Protein AF-A0A9P0LCI3-F1 (afdb_monomer_lite)

pLDDT: mean 76.36, std 13.55, range [44.41, 89.88]

Foldseek 3Di:
DPPPPCQLLNVVCVLCVVPPQWDDPSQWIQRNLLRDIDRDSDSVVVVVCCVDPVSVVSVVVVVVVVVPDDDDDD

Sequence (74 aa):
MPKVSSSKADLLNKWIKNAKHLSTDGTVVYYNACSKQVSSNQKFQIDQHLATAIHKEMEKRFNGKVQQTFVSTT

Secondary structure (DSSP, 8-state):
-------HHHHHHHHHTT-TTEEE-SS-EEEGGGTEEE---SHHHHHHHHHSHHHHHHHHHHHHHTT-------

Structure (mmCIF, N/CA/C/O backbone):
data_AF-A0A9P0LCI3-F1
#
_entry.id   AF-A0A9P0LCI3-F1
#
loop_
_atom_site.group_PDB
_atom_site.id
_atom_site.type_symbol
_atom_site.label_atom_id
_atom_site.label_alt_id
_atom_site.label_comp_id
_atom_site.label_asym_id
_atom_site.label_entity_id
_atom_site.label_seq_id
_atom_site.pdbx_PDB_ins_code
_atom_site.Cartn_x
_atom_site.Cartn_y
_atom_site.Cartn_z
_atom_site.occupancy
_atom_site.B_iso_or_equiv
_atom_site.auth_seq_id
_atom_site.auth_comp_id
_atom_site.auth_asym_id
_atom_site.auth_atom_id
_atom_site.pdbx_PDB_model_num
ATOM 1 N N . MET A 1 1 ? -12.345 11.996 28.665 1.00 44.56 1 MET A N 1
ATOM 2 C CA . MET A 1 1 ? -12.017 11.893 27.224 1.00 44.56 1 MET A CA 1
ATOM 3 C C . MET A 1 1 ? -12.186 10.438 26.815 1.00 44.56 1 MET A C 1
ATOM 5 O O . MET A 1 1 ? -11.549 9.607 27.457 1.00 44.56 1 MET A O 1
ATOM 9 N N . PRO A 1 2 ? -13.041 10.085 25.840 1.00 48.75 2 PRO A N 1
ATOM 10 C CA . PRO A 1 2 ? -13.101 8.708 25.377 1.00 48.75 2 PRO A CA 1
ATOM 11 C C . PRO A 1 2 ? -11.782 8.411 24.664 1.00 48.75 2 PRO A C 1
ATOM 13 O O . PRO A 1 2 ? -11.422 9.057 23.682 1.00 48.75 2 PRO A O 1
ATOM 16 N N . LYS A 1 3 ? -11.011 7.477 25.216 1.00 53.62 3 LYS A N 1
ATOM 17 C CA . LYS A 1 3 ? -9.761 7.007 24.628 1.00 53.62 3 LYS A CA 1
ATOM 18 C C . LYS A 1 3 ? -10.157 6.030 23.528 1.00 53.62 3 LYS A C 1
ATOM 20 O O . LYS A 1 3 ? -10.212 4.829 23.758 1.00 53.62 3 LYS A O 1
ATOM 25 N N . VAL A 1 4 ? -10.552 6.566 22.373 1.00 60.28 4 VAL A N 1
ATOM 26 C CA . VAL A 1 4 ? -10.847 5.755 21.191 1.00 60.28 4 VAL A CA 1
ATOM 27 C C . VAL A 1 4 ? -9.523 5.126 20.782 1.00 60.28 4 VAL A C 1
ATOM 29 O O . VAL A 1 4 ? -8.665 5.775 20.188 1.00 60.28 4 VAL A O 1
ATOM 32 N N . SER A 1 5 ? -9.304 3.880 21.184 1.00 58.75 5 SER A N 1
ATOM 33 C CA . SER A 1 5 ? -8.258 3.052 20.612 1.00 58.75 5 SER A CA 1
ATOM 34 C C . SER A 1 5 ? -8.589 2.919 19.130 1.00 58.75 5 SER A C 1
ATOM 36 O O . SER A 1 5 ? -9.518 2.198 18.769 1.00 58.75 5 SER A O 1
ATOM 38 N N . SER A 1 6 ? -7.881 3.662 18.269 1.00 66.06 6 SER A N 1
ATOM 39 C CA . SER A 1 6 ? -7.995 3.488 16.820 1.00 66.06 6 SER A CA 1
ATOM 40 C C . SER A 1 6 ? -7.830 2.005 16.522 1.00 66.06 6 SER A C 1
ATOM 42 O O . SER A 1 6 ? -6.782 1.416 16.802 1.00 66.06 6 SER A O 1
ATOM 44 N N . SER A 1 7 ? -8.892 1.390 16.007 1.00 78.00 7 SER A N 1
ATOM 45 C CA . SER A 1 7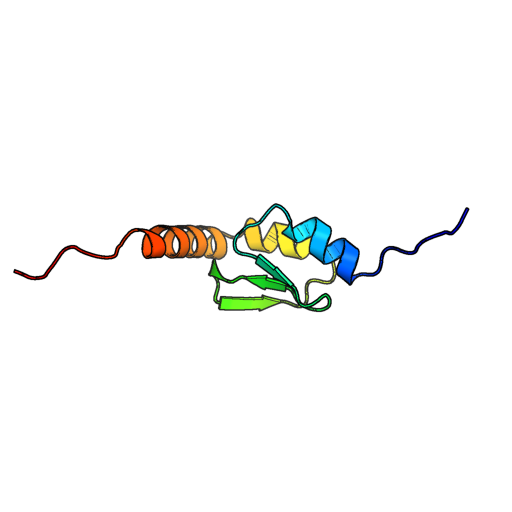 ? -8.848 -0.013 15.620 1.00 78.00 7 SER A CA 1
ATOM 46 C C . SER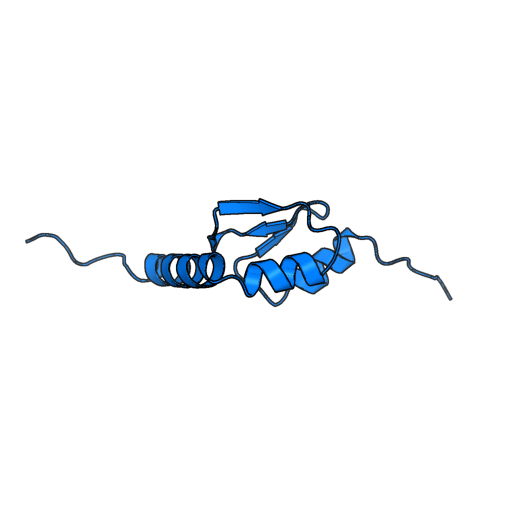 A 1 7 ? -7.768 -0.193 14.559 1.00 78.00 7 SER A C 1
ATOM 48 O O . SER A 1 7 ? -7.522 0.698 13.746 1.00 78.00 7 SER A O 1
ATOM 50 N N . LYS A 1 8 ? -7.113 -1.354 14.535 1.00 77.31 8 LYS A N 1
ATOM 51 C CA . LYS A 1 8 ? -6.069 -1.658 13.544 1.00 77.31 8 LYS A CA 1
ATOM 52 C C . LYS A 1 8 ? -6.543 -1.391 12.104 1.00 77.31 8 LYS A C 1
ATOM 54 O O . LYS A 1 8 ? -5.780 -0.874 11.294 1.00 77.31 8 LYS A O 1
ATOM 59 N N . ALA A 1 9 ? -7.822 -1.646 11.825 1.00 81.06 9 ALA A N 1
ATOM 60 C CA . ALA A 1 9 ? -8.469 -1.333 10.554 1.00 81.06 9 ALA A CA 1
ATOM 61 C C . ALA A 1 9 ? -8.479 0.171 10.209 1.00 81.06 9 ALA A C 1
ATOM 63 O O . ALA A 1 9 ? -8.268 0.529 9.051 1.00 81.06 9 ALA A O 1
ATOM 64 N N . ASP A 1 10 ? -8.679 1.048 11.197 1.00 85.00 10 ASP A N 1
ATOM 65 C CA . ASP A 1 10 ? -8.648 2.510 11.037 1.00 85.00 10 ASP A CA 1
ATOM 66 C C . ASP A 1 10 ? -7.230 2.990 10.688 1.00 85.00 10 ASP A C 1
ATOM 68 O O . ASP A 1 10 ? -7.027 3.759 9.746 1.00 85.00 10 ASP A O 1
ATOM 72 N N . LEU A 1 11 ? -6.222 2.435 11.371 1.00 84.75 11 LEU A N 1
ATOM 73 C CA . LEU A 1 11 ? -4.813 2.694 11.070 1.00 84.75 11 LEU A CA 1
ATOM 74 C C . LEU A 1 11 ? -4.429 2.223 9.665 1.00 84.75 11 LEU A C 1
ATOM 76 O O . LEU A 1 11 ? -3.815 2.991 8.924 1.00 84.75 11 LEU A O 1
ATOM 80 N N . LEU A 1 12 ? -4.813 1.001 9.273 1.00 83.50 12 LEU A N 1
ATOM 81 C CA . LEU A 1 12 ? -4.556 0.495 7.922 1.00 83.50 12 LEU A CA 1
ATOM 82 C C . LEU A 1 12 ? -5.197 1.394 6.864 1.00 83.50 12 LEU A C 1
ATOM 84 O O . LEU A 1 12 ? -4.505 1.793 5.930 1.00 83.50 12 LEU A O 1
ATOM 88 N N . ASN A 1 13 ? -6.476 1.750 7.031 1.00 84.56 13 ASN A N 1
ATOM 89 C CA . ASN A 1 13 ? -7.173 2.670 6.131 1.00 84.56 13 ASN A CA 1
ATOM 90 C C . ASN A 1 13 ? -6.427 3.999 6.005 1.00 84.56 13 ASN A C 1
ATOM 92 O O . ASN A 1 13 ? -6.198 4.482 4.898 1.00 84.56 13 ASN A O 1
ATOM 96 N N . LYS A 1 14 ? -5.968 4.563 7.127 1.00 86.50 14 LYS A N 1
ATOM 97 C CA . LYS A 1 14 ? -5.181 5.799 7.136 1.00 86.50 14 LYS A CA 1
ATOM 98 C C . LYS A 1 14 ? -3.847 5.651 6.400 1.00 86.50 14 LYS A C 1
ATOM 100 O O . LYS A 1 14 ? -3.432 6.585 5.717 1.00 86.50 14 LYS A O 1
ATOM 105 N N . TRP A 1 15 ? -3.177 4.505 6.519 1.00 85.44 15 TRP A N 1
ATOM 106 C CA . TRP A 1 15 ? -1.899 4.248 5.849 1.00 85.44 15 TRP A CA 1
ATOM 107 C C . TRP A 1 15 ? -2.048 4.088 4.338 1.00 85.44 15 TRP A C 1
ATOM 109 O O . TRP A 1 15 ? -1.239 4.644 3.598 1.00 85.44 15 TRP A O 1
ATOM 119 N N . ILE A 1 16 ? -3.078 3.375 3.875 1.00 83.94 16 ILE A N 1
ATOM 120 C CA . ILE A 1 16 ? -3.288 3.129 2.442 1.00 83.94 16 ILE A CA 1
ATOM 121 C C . ILE A 1 16 ? -4.042 4.258 1.731 1.00 83.94 16 ILE A C 1
ATOM 123 O O . ILE A 1 16 ? -4.063 4.279 0.509 1.00 83.94 16 ILE A O 1
ATOM 127 N N . LYS A 1 17 ? -4.617 5.228 2.459 1.00 81.62 17 LYS A N 1
ATOM 128 C CA . LYS A 1 17 ? -5.408 6.334 1.883 1.00 81.62 17 LYS A CA 1
ATOM 129 C C . LYS A 1 17 ? -4.678 7.112 0.780 1.00 81.62 17 LYS A C 1
ATOM 131 O O . LYS A 1 17 ? -5.314 7.618 -0.137 1.00 81.62 17 LYS A O 1
ATOM 136 N N . ASN A 1 18 ? -3.351 7.217 0.869 1.00 74.12 18 ASN A N 1
ATOM 137 C CA . ASN A 1 18 ? -2.528 7.910 -0.129 1.00 74.12 18 ASN A CA 1
ATOM 138 C C . ASN A 1 18 ? -2.104 7.020 -1.305 1.00 74.12 18 ASN A C 1
ATOM 140 O O . ASN A 1 18 ? -1.575 7.525 -2.292 1.00 74.12 18 ASN A O 1
ATOM 144 N N . ALA A 1 19 ? -2.315 5.710 -1.218 1.00 75.69 19 ALA A N 1
ATOM 145 C CA . ALA A 1 19 ? -1.838 4.757 -2.199 1.00 75.69 19 ALA A CA 1
ATOM 146 C C . ALA A 1 19 ? -3.022 4.176 -2.984 1.00 75.69 19 ALA A C 1
ATOM 148 O O . ALA A 1 19 ? -3.746 3.302 -2.516 1.00 75.69 19 ALA A O 1
ATOM 149 N N . LYS A 1 20 ? -3.233 4.698 -4.197 1.00 70.06 20 LYS A N 1
ATOM 150 C CA . LYS A 1 20 ? -4.414 4.407 -5.033 1.00 70.06 20 LYS A CA 1
ATOM 151 C C . LYS A 1 20 ? -4.545 2.938 -5.455 1.00 70.06 20 LYS A C 1
ATOM 153 O O . LYS A 1 20 ? -5.634 2.497 -5.796 1.00 70.06 20 LYS A O 1
ATOM 158 N N . HIS A 1 21 ? -3.451 2.186 -5.451 1.00 80.12 21 HIS A N 1
ATOM 159 C CA . HIS A 1 21 ? -3.372 0.782 -5.873 1.00 80.12 21 HIS A CA 1
ATOM 160 C C . HIS A 1 21 ? -3.403 -0.206 -4.705 1.00 80.12 21 HIS A C 1
ATOM 162 O O . HIS A 1 21 ? -3.138 -1.396 -4.889 1.00 80.12 21 HIS A O 1
ATOM 168 N N . LEU A 1 22 ? -3.721 0.270 -3.506 1.00 84.19 22 LEU A N 1
ATOM 169 C CA . LEU A 1 22 ? -3.777 -0.521 -2.289 1.00 84.19 22 LEU A CA 1
ATOM 170 C C . LEU A 1 22 ? -5.206 -0.604 -1.765 1.00 84.19 22 LEU A C 1
ATOM 172 O O . LEU A 1 22 ? -5.939 0.380 -1.746 1.00 84.19 22 LEU A O 1
ATOM 176 N N . SER A 1 23 ? -5.595 -1.792 -1.319 1.00 85.31 23 SER A N 1
ATOM 177 C CA . SER A 1 23 ? -6.899 -2.043 -0.704 1.00 85.31 23 SER A CA 1
ATOM 178 C C . SER A 1 23 ? -6.701 -2.781 0.615 1.00 85.31 23 SER A C 1
ATOM 180 O O . SER A 1 23 ? -5.687 -3.445 0.810 1.00 85.31 23 SER A O 1
ATOM 182 N N . THR A 1 24 ? -7.630 -2.650 1.556 1.00 86.62 24 THR A N 1
ATOM 183 C CA . THR A 1 24 ? -7.552 -3.345 2.846 1.00 86.62 24 THR A CA 1
ATOM 184 C C . THR A 1 24 ? -8.921 -3.839 3.267 1.00 86.62 24 THR A C 1
ATOM 186 O O . THR A 1 24 ? -9.903 -3.123 3.107 1.00 86.62 24 THR A O 1
ATOM 189 N N . ASP A 1 25 ? -8.959 -5.035 3.847 1.00 83.31 25 ASP A N 1
ATOM 190 C CA . ASP A 1 25 ? -10.142 -5.589 4.524 1.00 83.31 25 ASP A CA 1
ATOM 191 C C . ASP A 1 25 ? -10.121 -5.272 6.038 1.00 83.31 25 ASP A C 1
ATOM 193 O O . ASP A 1 25 ? -10.836 -5.840 6.852 1.00 83.31 25 ASP A O 1
ATOM 197 N N . GLY A 1 26 ? -9.215 -4.387 6.472 1.00 77.12 26 GLY A N 1
ATOM 198 C CA . GLY A 1 26 ? -9.010 -4.039 7.882 1.00 77.12 26 GLY A CA 1
ATOM 199 C C . GLY A 1 26 ? -8.076 -4.993 8.636 1.00 77.12 26 GLY A C 1
ATOM 200 O O . GLY A 1 26 ? -7.521 -4.613 9.669 1.00 77.12 26 GLY A O 1
ATOM 201 N N . THR A 1 27 ? -7.816 -6.179 8.077 1.00 79.75 27 THR A N 1
ATOM 202 C CA . THR A 1 27 ? -6.866 -7.167 8.624 1.00 79.75 27 THR A CA 1
ATOM 203 C C . THR A 1 27 ? -5.646 -7.374 7.726 1.00 79.75 27 THR A C 1
ATOM 205 O O . THR A 1 27 ? -4.526 -7.514 8.226 1.00 79.75 27 THR A O 1
ATOM 208 N N . VAL A 1 28 ? -5.850 -7.365 6.407 1.00 83.56 28 VAL A N 1
ATOM 209 C CA . VAL A 1 28 ? -4.823 -7.616 5.387 1.00 83.56 28 VAL A CA 1
ATOM 210 C C . VAL A 1 28 ? -4.811 -6.509 4.340 1.00 83.56 28 VAL A C 1
ATOM 212 O O . VAL A 1 28 ? -5.848 -5.926 4.031 1.00 83.56 28 VAL A O 1
ATOM 215 N N . VAL A 1 29 ? -3.627 -6.231 3.796 1.00 86.44 29 VAL A N 1
ATOM 216 C CA . VAL A 1 29 ? -3.415 -5.250 2.731 1.00 86.44 29 VAL A CA 1
ATOM 217 C C . VAL A 1 29 ? -3.245 -5.979 1.402 1.00 86.44 29 VAL A C 1
ATOM 219 O O . VAL A 1 29 ? -2.375 -6.837 1.259 1.00 86.44 29 VAL A O 1
ATOM 222 N N . TYR A 1 30 ? -4.046 -5.601 0.418 1.00 87.56 30 TYR A N 1
ATOM 223 C CA . TYR A 1 30 ? -3.986 -6.065 -0.959 1.00 87.56 30 TYR A CA 1
ATOM 224 C C . TYR A 1 30 ? -3.227 -5.050 -1.815 1.00 87.56 30 TYR A C 1
ATOM 226 O O . TYR A 1 30 ? -3.628 -3.893 -1.936 1.00 87.56 30 TYR A O 1
ATOM 234 N N . TYR A 1 31 ? -2.131 -5.494 -2.424 1.00 87.25 31 TYR A N 1
ATOM 235 C CA . TYR A 1 31 ? -1.329 -4.724 -3.369 1.00 87.25 31 TYR A CA 1
ATOM 236 C C . TYR A 1 31 ? -1.786 -5.085 -4.778 1.00 87.25 31 TYR A C 1
ATOM 238 O O . TYR A 1 31 ? -1.310 -6.073 -5.340 1.00 87.25 31 TYR A O 1
ATOM 246 N N . ASN A 1 32 ? -2.690 -4.294 -5.359 1.00 85.19 32 ASN A N 1
ATOM 247 C CA . ASN A 1 32 ? -3.258 -4.589 -6.678 1.00 85.19 32 ASN A CA 1
ATOM 248 C C . ASN A 1 32 ? -2.177 -4.610 -7.769 1.00 85.19 32 ASN A C 1
ATOM 250 O O . ASN A 1 32 ? -2.169 -5.505 -8.610 1.00 85.19 32 ASN A O 1
ATOM 254 N N . ALA A 1 33 ? -1.193 -3.706 -7.680 1.00 84.50 33 ALA A N 1
ATOM 255 C CA . ALA A 1 33 ? -0.040 -3.684 -8.584 1.00 84.50 33 ALA A CA 1
ATOM 256 C C . ALA A 1 33 ? 0.735 -5.015 -8.593 1.00 84.50 33 ALA A C 1
ATOM 258 O O . ALA A 1 33 ? 1.142 -5.486 -9.649 1.00 84.50 33 ALA A O 1
ATOM 259 N N . CYS A 1 34 ? 0.894 -5.649 -7.428 1.00 84.94 34 CYS A N 1
ATOM 260 C CA . CYS A 1 34 ? 1.623 -6.910 -7.276 1.00 84.94 34 CYS A CA 1
ATOM 261 C C . CYS A 1 34 ? 0.715 -8.150 -7.310 1.00 84.94 34 CYS A C 1
ATOM 263 O O . CYS A 1 34 ? 1.229 -9.259 -7.198 1.00 84.94 34 CYS A O 1
ATOM 265 N N . SER A 1 35 ? -0.613 -7.972 -7.376 1.00 84.31 35 SER A N 1
ATOM 266 C CA . SER A 1 35 ? -1.614 -9.031 -7.153 1.00 84.31 35 SER A CA 1
ATOM 267 C C . SER A 1 35 ? -1.299 -9.895 -5.923 1.00 84.31 35 SER A C 1
ATOM 269 O O . SER A 1 35 ? -1.392 -11.121 -5.956 1.00 84.31 35 SER A O 1
ATOM 271 N N . LYS A 1 36 ? -0.865 -9.252 -4.829 1.00 83.94 36 LYS A N 1
ATOM 272 C CA . LYS A 1 36 ? -0.406 -9.934 -3.613 1.00 83.94 36 LYS A CA 1
ATOM 273 C C . LYS A 1 36 ? -1.119 -9.392 -2.385 1.00 83.94 36 LYS A C 1
ATOM 275 O O . LYS A 1 36 ? -1.261 -8.182 -2.231 1.00 83.94 36 LYS A O 1
ATOM 280 N N . GLN A 1 37 ? -1.505 -10.291 -1.489 1.00 85.44 37 GLN A N 1
ATOM 281 C CA . GLN A 1 37 ? -2.001 -9.947 -0.161 1.00 85.44 37 GLN A CA 1
ATOM 282 C C . GLN A 1 37 ? -0.883 -10.098 0.871 1.00 85.44 37 GLN A C 1
ATOM 284 O O . GLN A 1 37 ? -0.156 -11.094 0.870 1.00 85.44 37 GLN A O 1
ATOM 289 N N . VAL A 1 38 ? -0.727 -9.103 1.741 1.00 78.75 38 VAL A N 1
ATOM 290 C CA . VAL A 1 38 ? 0.227 -9.139 2.851 1.00 78.75 38 VAL A CA 1
ATOM 291 C C . VAL A 1 38 ? -0.490 -8.722 4.125 1.00 78.75 38 VAL A C 1
ATOM 293 O O . VAL A 1 38 ? -1.114 -7.662 4.206 1.00 78.75 38 VAL A O 1
ATOM 296 N N . SER A 1 39 ? -0.381 -9.562 5.148 1.00 77.19 39 SER A N 1
ATOM 297 C CA . SER A 1 39 ? -0.758 -9.250 6.523 1.00 77.19 39 SER A CA 1
ATOM 298 C C . SER A 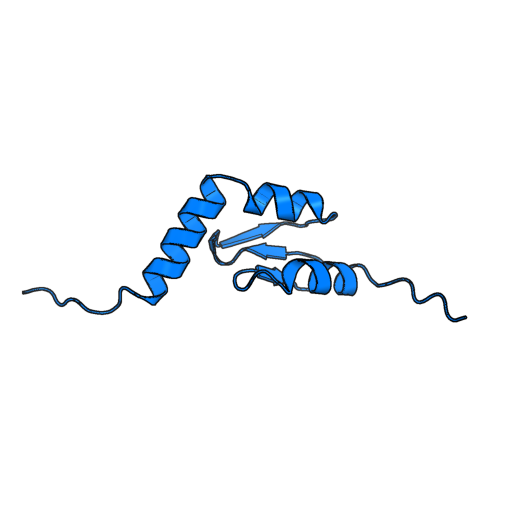1 39 ? 0.252 -8.261 7.109 1.00 77.19 39 SER A C 1
ATOM 300 O O . SER A 1 39 ? 1.165 -8.608 7.853 1.00 77.19 39 SER A O 1
ATOM 302 N N . SER A 1 40 ? 0.106 -6.996 6.725 1.00 71.94 40 SER A N 1
ATOM 303 C CA . SER A 1 40 ? 0.915 -5.901 7.248 1.00 71.94 40 SER A CA 1
ATOM 304 C C . SER A 1 40 ? 0.428 -5.542 8.650 1.00 71.94 40 SER A C 1
ATOM 306 O O . SER A 1 40 ? -0.660 -4.997 8.834 1.00 71.94 40 SER A O 1
ATOM 308 N N . ASN A 1 41 ? 1.237 -5.863 9.660 1.00 73.44 41 ASN A N 1
ATOM 309 C CA . ASN A 1 41 ? 0.951 -5.533 11.055 1.00 73.44 41 ASN A CA 1
ATOM 310 C C . ASN A 1 41 ? 1.371 -4.095 11.392 1.00 73.44 41 ASN A C 1
ATOM 312 O O . ASN A 1 41 ? 0.837 -3.503 12.327 1.00 73.44 41 ASN A O 1
ATOM 316 N N . GLN A 1 42 ? 2.323 -3.543 10.633 1.00 82.19 42 GLN A N 1
ATOM 317 C CA . GLN A 1 42 ? 2.936 -2.237 10.872 1.00 82.19 42 GLN A CA 1
ATOM 318 C C . GLN A 1 42 ? 3.062 -1.420 9.579 1.00 82.19 42 GLN A C 1
ATOM 320 O O . GLN A 1 42 ? 3.323 -1.978 8.510 1.00 82.19 42 GLN A O 1
ATOM 325 N N . LYS A 1 43 ? 2.978 -0.083 9.686 1.00 83.81 43 LYS A N 1
ATOM 326 C CA . LYS A 1 43 ? 3.138 0.841 8.546 1.00 83.81 43 LYS A CA 1
ATOM 327 C C . LYS A 1 43 ? 4.457 0.623 7.803 1.00 83.81 43 LYS A C 1
ATOM 329 O O . LYS A 1 43 ? 4.477 0.658 6.578 1.00 83.81 43 LYS A O 1
ATOM 334 N N . PHE A 1 44 ? 5.548 0.392 8.535 1.00 85.56 44 PHE A N 1
ATOM 335 C CA . PHE A 1 44 ? 6.879 0.220 7.950 1.00 85.56 44 PHE A CA 1
ATOM 336 C C . PHE A 1 44 ? 6.944 -0.949 6.957 1.00 85.56 44 PHE A C 1
ATOM 338 O O . PHE A 1 44 ? 7.612 -0.838 5.939 1.00 85.56 44 PHE A O 1
ATOM 345 N N . GLN A 1 45 ? 6.203 -2.037 7.196 1.00 86.12 45 GLN A N 1
ATOM 346 C CA . GLN A 1 45 ? 6.158 -3.172 6.266 1.00 86.12 45 GLN A CA 1
ATOM 347 C C . GLN A 1 45 ? 5.515 -2.775 4.930 1.00 86.12 45 GLN A C 1
ATOM 349 O O . GLN A 1 45 ? 5.962 -3.208 3.869 1.00 86.12 45 GLN A O 1
ATOM 354 N N . ILE A 1 46 ? 4.493 -1.911 4.978 1.00 84.38 46 ILE A N 1
ATOM 355 C CA . ILE A 1 46 ? 3.855 -1.361 3.778 1.00 84.38 46 ILE A CA 1
ATOM 356 C C . ILE A 1 46 ? 4.837 -0.464 3.033 1.00 84.38 46 ILE A C 1
ATOM 358 O O . ILE A 1 46 ? 5.016 -0.625 1.832 1.00 84.38 46 ILE A O 1
ATOM 362 N N . ASP A 1 47 ? 5.494 0.434 3.762 1.00 87.00 47 ASP A N 1
ATOM 363 C CA . ASP A 1 47 ? 6.470 1.382 3.225 1.00 87.00 47 ASP A CA 1
ATOM 364 C C . ASP A 1 47 ? 7.649 0.666 2.546 1.00 87.00 47 ASP A C 1
ATOM 366 O O . ASP A 1 47 ? 7.986 0.947 1.399 1.00 87.00 47 ASP A O 1
ATOM 370 N N . GLN A 1 48 ? 8.202 -0.355 3.205 1.00 88.69 48 GLN A N 1
ATOM 371 C CA . GLN A 1 48 ? 9.279 -1.184 2.671 1.00 88.69 48 GLN A CA 1
ATOM 372 C C . GLN A 1 48 ? 8.851 -1.930 1.400 1.00 88.69 48 GLN A C 1
ATOM 374 O O . GLN A 1 48 ? 9.610 -1.991 0.429 1.00 88.69 48 GLN A O 1
ATOM 379 N N . HIS A 1 49 ? 7.630 -2.475 1.374 1.00 86.75 49 HIS A N 1
ATOM 380 C CA . HIS A 1 49 ? 7.102 -3.107 0.167 1.00 86.75 49 HIS A CA 1
ATOM 381 C C . HIS A 1 49 ? 6.999 -2.100 -0.985 1.00 86.75 49 HIS A C 1
ATOM 383 O O . HIS A 1 49 ? 7.486 -2.384 -2.076 1.00 86.75 49 HIS A O 1
ATOM 389 N N . LEU A 1 50 ? 6.434 -0.913 -0.734 1.00 84.44 50 LEU A N 1
ATOM 390 C CA . LEU A 1 50 ? 6.321 0.168 -1.721 1.00 84.44 50 LEU A CA 1
ATOM 391 C C . LEU A 1 50 ? 7.694 0.625 -2.244 1.00 84.44 50 LEU A C 1
ATOM 393 O O . LEU A 1 50 ? 7.855 0.928 -3.425 1.00 84.44 50 LEU A O 1
ATOM 397 N N . ALA A 1 51 ? 8.707 0.637 -1.378 1.00 87.25 51 ALA A N 1
ATOM 398 C CA . ALA A 1 51 ? 10.069 1.017 -1.736 1.00 87.25 51 ALA A CA 1
ATOM 399 C C . ALA A 1 51 ? 10.803 -0.039 -2.587 1.00 87.25 51 ALA A C 1
ATOM 401 O O . ALA A 1 51 ? 11.800 0.292 -3.238 1.00 87.25 51 ALA A O 1
ATOM 402 N N . THR A 1 52 ? 10.323 -1.287 -2.608 1.00 89.88 52 THR A N 1
ATOM 403 C CA . THR A 1 52 ? 10.979 -2.405 -3.297 1.00 89.88 52 THR A CA 1
ATOM 404 C C . THR A 1 52 ? 10.964 -2.209 -4.818 1.00 89.88 52 THR A C 1
ATOM 406 O O . THR A 1 52 ? 9.947 -1.837 -5.401 1.00 89.88 52 THR A O 1
ATOM 409 N N . ALA A 1 53 ? 12.080 -2.518 -5.489 1.00 88.44 53 ALA A N 1
ATOM 410 C CA . ALA A 1 53 ? 12.205 -2.398 -6.948 1.00 88.44 53 ALA A CA 1
ATOM 411 C C . ALA A 1 53 ? 11.130 -3.192 -7.712 1.00 88.44 53 ALA A C 1
ATOM 413 O O . ALA A 1 53 ? 10.553 -2.686 -8.671 1.00 88.44 53 ALA A O 1
ATOM 414 N N . ILE A 1 54 ? 10.804 -4.396 -7.228 1.00 87.25 54 ILE A N 1
ATOM 415 C CA . ILE A 1 54 ? 9.737 -5.244 -7.777 1.00 87.25 54 ILE A CA 1
ATOM 416 C C . ILE A 1 54 ? 8.396 -4.504 -7.753 1.00 87.25 54 ILE A C 1
ATOM 418 O O . ILE A 1 54 ? 7.688 -4.488 -8.755 1.00 87.25 54 ILE A O 1
ATOM 422 N N . HIS A 1 55 ? 8.055 -3.859 -6.632 1.00 87.31 55 HIS A N 1
ATOM 423 C CA . HIS A 1 55 ? 6.803 -3.120 -6.515 1.00 87.31 55 HIS A CA 1
ATOM 424 C C . HIS A 1 55 ? 6.752 -1.953 -7.501 1.00 87.31 55 HIS A C 1
ATOM 426 O O . HIS A 1 55 ? 5.768 -1.817 -8.215 1.00 87.31 55 HIS A O 1
ATOM 432 N N . LYS A 1 56 ? 7.825 -1.161 -7.602 1.00 87.25 56 LYS A N 1
ATOM 433 C CA . LYS A 1 56 ? 7.911 -0.026 -8.538 1.00 87.25 56 LYS A CA 1
ATOM 434 C C . LYS A 1 56 ? 7.772 -0.457 -9.997 1.00 87.25 56 LYS A C 1
ATOM 436 O O . LYS A 1 56 ? 7.096 0.205 -10.779 1.00 87.25 56 LYS A O 1
ATOM 441 N N . GLU A 1 57 ? 8.395 -1.572 -10.375 1.00 87.94 57 GLU A N 1
ATOM 442 C CA . GLU A 1 57 ? 8.263 -2.108 -11.729 1.00 87.94 57 GLU A CA 1
ATOM 443 C C . GLU A 1 57 ? 6.830 -2.578 -12.009 1.00 87.94 57 GLU A C 1
ATOM 445 O O . GLU A 1 57 ? 6.258 -2.251 -13.051 1.00 87.94 57 GLU A O 1
ATOM 450 N N . MET A 1 58 ? 6.229 -3.303 -11.066 1.00 86.25 58 MET A N 1
ATOM 451 C CA . MET A 1 58 ? 4.853 -3.781 -11.184 1.00 86.25 58 MET A CA 1
ATOM 452 C C . MET A 1 58 ? 3.843 -2.631 -11.185 1.00 86.25 58 MET A C 1
ATOM 454 O O . MET A 1 58 ? 2.926 -2.638 -11.996 1.00 86.25 58 MET A O 1
ATOM 458 N N . GLU A 1 59 ? 4.036 -1.610 -10.351 1.00 86.75 59 GLU A N 1
ATOM 459 C CA . GLU A 1 59 ? 3.234 -0.383 -10.323 1.00 86.75 59 GLU A CA 1
ATOM 460 C C . GLU A 1 59 ? 3.315 0.351 -11.664 1.00 86.75 59 GLU A C 1
ATOM 462 O O . GLU A 1 59 ? 2.283 0.695 -12.240 1.00 86.75 59 GLU A O 1
ATOM 467 N N . LYS A 1 60 ? 4.520 0.501 -12.227 1.00 84.44 60 LYS A N 1
ATOM 468 C CA . LYS A 1 60 ? 4.715 1.095 -13.555 1.00 84.44 60 LYS A CA 1
ATOM 469 C C . LYS A 1 60 ? 3.978 0.307 -14.641 1.00 84.44 60 LYS A C 1
ATOM 471 O O . LYS A 1 60 ? 3.317 0.907 -15.488 1.00 84.44 60 LYS A O 1
ATOM 476 N N . ARG A 1 61 ? 4.050 -1.029 -14.613 1.00 83.56 61 ARG A N 1
ATOM 477 C CA . ARG A 1 61 ? 3.322 -1.905 -15.551 1.00 83.56 61 ARG A CA 1
ATOM 478 C C . ARG A 1 61 ? 1.810 -1.841 -15.340 1.00 83.56 61 ARG A C 1
ATOM 480 O O . ARG A 1 61 ? 1.072 -1.823 -16.317 1.00 83.56 61 ARG A O 1
ATOM 487 N N . PHE A 1 62 ? 1.346 -1.792 -14.095 1.00 81.38 62 PHE A N 1
ATOM 488 C CA . PHE A 1 62 ? -0.068 -1.693 -13.741 1.00 81.38 62 PHE A CA 1
ATOM 489 C C . PHE A 1 62 ? -0.657 -0.370 -14.237 1.00 81.38 62 PHE A C 1
ATOM 491 O O . PHE A 1 62 ? -1.667 -0.368 -14.932 1.00 81.38 62 PHE A O 1
ATOM 498 N N . ASN A 1 63 ? 0.033 0.745 -13.989 1.00 74.81 63 ASN A N 1
ATOM 499 C CA . ASN A 1 63 ? -0.378 2.066 -14.454 1.00 74.81 63 ASN A CA 1
ATOM 500 C C . ASN A 1 63 ? -0.265 2.211 -15.986 1.00 74.81 63 ASN A C 1
ATOM 502 O O . ASN A 1 63 ? -1.064 2.910 -16.605 1.00 74.81 63 ASN A O 1
ATOM 506 N N . GLY A 1 64 ? 0.702 1.526 -16.609 1.00 67.38 64 GLY A N 1
ATOM 507 C CA . GLY A 1 64 ? 0.857 1.456 -18.066 1.00 67.38 64 GLY A CA 1
ATOM 508 C C . GLY 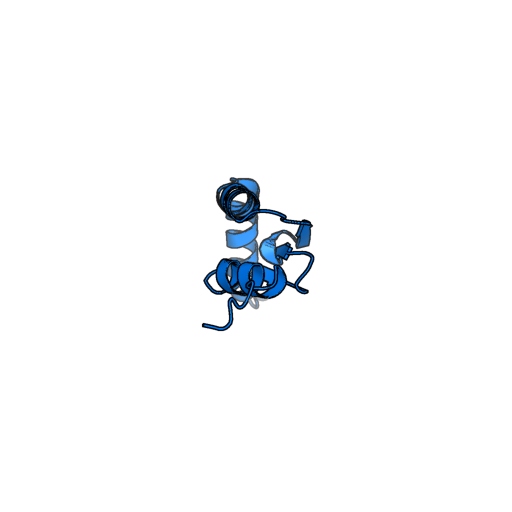A 1 64 ? -0.203 0.592 -18.759 1.00 67.38 64 GLY A C 1
ATOM 509 O O . GLY A 1 64 ? -0.680 0.958 -19.829 1.00 67.38 64 GLY A O 1
ATOM 510 N N . LYS A 1 65 ? -0.647 -0.508 -18.136 1.00 56.19 65 LYS A N 1
ATOM 511 C CA . LYS A 1 65 ? -1.732 -1.362 -18.653 1.00 56.19 65 LYS A CA 1
ATOM 512 C C . LYS A 1 65 ? -3.080 -0.647 -18.713 1.00 56.19 65 LYS A C 1
ATOM 514 O O . LYS A 1 65 ? -3.864 -0.942 -19.604 1.00 56.19 65 LYS A O 1
ATOM 519 N N . VAL A 1 66 ? -3.326 0.322 -17.830 1.00 55.34 66 VAL A N 1
ATOM 520 C CA . VAL A 1 66 ? -4.518 1.187 -17.918 1.00 55.34 66 VAL A CA 1
ATOM 521 C C . VAL A 1 66 ? -4.480 2.072 -19.179 1.00 55.34 66 VAL A C 1
ATOM 523 O O . VAL A 1 66 ? -5.529 2.489 -19.654 1.00 55.34 66 VAL A O 1
ATOM 526 N N . GLN A 1 67 ? -3.299 2.318 -19.764 1.00 50.62 67 GLN A N 1
ATOM 527 C CA . GLN A 1 67 ? -3.126 3.171 -20.949 1.00 50.62 67 GLN A CA 1
ATOM 528 C C . GLN A 1 67 ? -2.787 2.419 -22.246 1.00 50.62 67 GLN A C 1
ATOM 530 O O . GLN A 1 67 ? -2.782 3.034 -23.306 1.00 50.62 67 GLN A O 1
ATOM 535 N N . GLN A 1 68 ? -2.549 1.106 -22.214 1.00 47.94 68 GLN A N 1
ATOM 536 C CA . GLN A 1 68 ? -2.348 0.308 -23.428 1.00 47.94 68 GLN A CA 1
ATOM 537 C C . GLN A 1 68 ? -3.574 -0.552 -23.726 1.00 47.94 68 GLN A C 1
ATOM 539 O O . GLN A 1 68 ? -3.535 -1.776 -23.653 1.00 47.94 68 GLN A O 1
ATOM 544 N N . THR A 1 69 ? -4.668 0.109 -24.095 1.00 51.41 69 THR A N 1
ATOM 545 C CA . THR A 1 69 ? -5.644 -0.501 -25.000 1.00 51.41 69 THR A CA 1
ATOM 546 C C . THR A 1 69 ? -5.579 0.278 -26.311 1.00 51.41 69 THR A C 1
ATOM 548 O O . THR A 1 69 ? -5.599 1.504 -26.293 1.00 51.41 69 THR A O 1
ATOM 551 N N . PHE A 1 70 ? -5.498 -0.463 -27.417 1.00 55.88 70 PHE A N 1
ATOM 552 C CA . PHE A 1 70 ? -5.522 -0.019 -28.815 1.00 55.88 70 PHE A CA 1
ATOM 553 C C . PHE A 1 70 ? -4.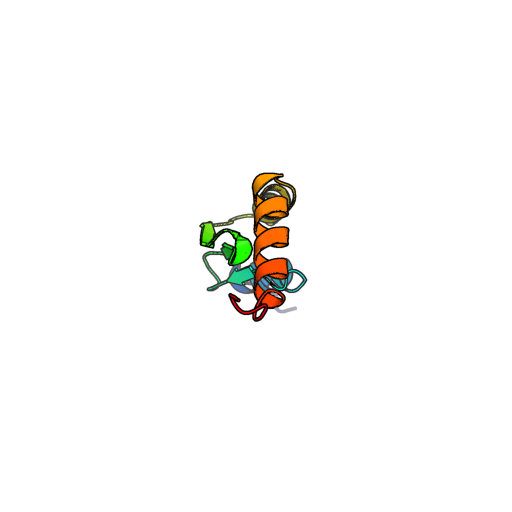218 0.561 -29.382 1.00 55.88 70 PHE A C 1
ATOM 555 O O . PHE A 1 70 ? -4.059 1.767 -29.507 1.00 55.88 70 PHE A O 1
ATOM 562 N N . VAL A 1 71 ? -3.355 -0.313 -29.905 1.00 47.22 71 VAL A N 1
ATOM 563 C CA . VAL A 1 71 ? -3.030 -0.190 -31.334 1.00 47.22 71 VAL A CA 1
ATOM 564 C C . VAL A 1 71 ? -3.190 -1.554 -31.989 1.00 47.22 71 VAL A C 1
ATOM 566 O O . VAL A 1 71 ? -2.606 -2.552 -31.572 1.00 47.22 71 VAL A O 1
ATOM 569 N N . SER A 1 72 ? -4.104 -1.570 -32.946 1.00 46.78 72 SER A N 1
ATOM 570 C CA . SER A 1 72 ? -4.550 -2.712 -33.718 1.00 46.78 72 SER A CA 1
ATOM 571 C C . SER A 1 72 ? -3.419 -3.301 -34.554 1.00 46.78 72 SER A C 1
ATOM 573 O O . SER A 1 72 ? -2.626 -2.580 -35.157 1.00 46.78 72 SER A O 1
ATOM 575 N N . THR A 1 73 ? -3.395 -4.626 -34.601 1.00 44.41 73 THR A N 1
ATOM 576 C CA . THR A 1 73 ? -2.695 -5.442 -35.592 1.00 44.41 73 THR A CA 1
ATOM 577 C C . THR A 1 73 ? -3.059 -4.966 -37.003 1.00 44.41 73 THR A C 1
ATOM 579 O O . THR A 1 73 ? -4.242 -4.793 -37.296 1.00 44.41 73 THR A O 1
ATOM 582 N N . THR A 1 74 ? -2.058 -4.732 -37.852 1.00 51.78 74 THR A N 1
ATOM 583 C CA . THR A 1 74 ? -2.198 -4.655 -39.316 1.00 51.78 74 THR A CA 1
ATOM 584 C C . THR A 1 74 ? -1.440 -5.827 -39.906 1.00 51.78 74 THR A C 1
ATOM 586 O O . THR 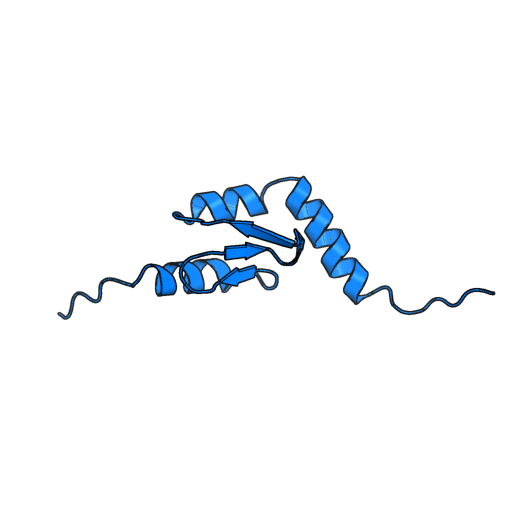A 1 74 ? -0.340 -6.108 -39.374 1.00 51.78 74 THR A O 1
#

Radius of gyration: 15.96 Å; chains: 1; bounding box: 25×22×66 Å

Organism: Acanthoscelides obtectus (NCBI:txid200917)